Protein AF-A0A0A9WQ97-F1 (afdb_monomer_lite)

Sequence (108 aa):
MESGVAENAVSGHIQLLLPGVTPCYECVPPLIVATGLPEAKRDGVCAASLPTTMGIIAGLLAQNALKYLLQFGDVSEYVGYDAMRDHFPRLTLKPNPECTHAICRTRQ

Structure (mmCIF, N/CA/C/O back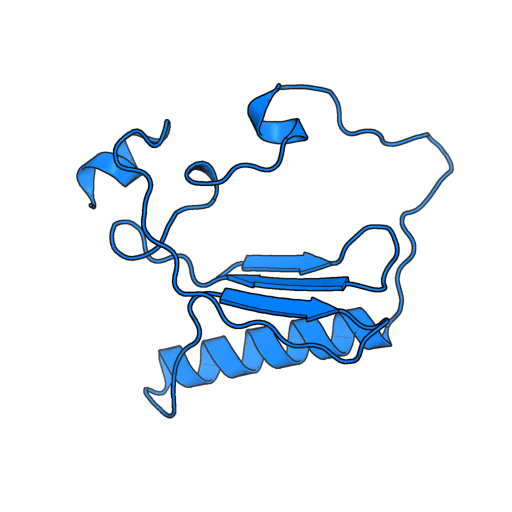bone):
data_AF-A0A0A9WQ97-F1
#
_entry.id   AF-A0A0A9WQ97-F1
#
loop_
_atom_site.group_PDB
_atom_site.id
_atom_site.type_symbol
_atom_site.label_atom_id
_atom_site.label_alt_id
_atom_site.label_comp_id
_atom_site.label_asym_id
_atom_site.label_entity_id
_atom_site.label_seq_id
_atom_site.pdbx_PDB_ins_code
_atom_site.Cartn_x
_atom_site.Cartn_y
_atom_site.Cartn_z
_atom_site.occupancy
_atom_site.B_iso_or_equiv
_atom_site.auth_seq_id
_atom_site.auth_comp_id
_atom_site.auth_asym_id
_atom_site.auth_atom_id
_atom_site.pdbx_PD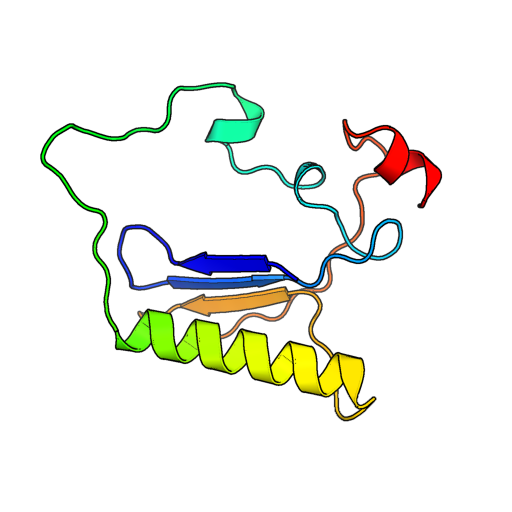B_model_num
ATOM 1 N N . MET A 1 1 ? -2.840 8.088 3.680 1.00 92.12 1 MET A N 1
ATOM 2 C CA . MET A 1 1 ? -2.473 6.978 2.775 1.00 92.12 1 MET A CA 1
ATOM 3 C C . MET A 1 1 ? -1.000 7.139 2.459 1.00 92.12 1 MET A C 1
ATOM 5 O O . MET A 1 1 ? -0.555 8.278 2.384 1.00 92.12 1 MET A O 1
ATOM 9 N N . GLU A 1 2 ? -0.262 6.045 2.367 1.00 94.75 2 GLU A N 1
ATOM 10 C CA . GLU A 1 2 ? 1.179 6.022 2.103 1.00 94.75 2 GLU A CA 1
ATOM 11 C C . GLU A 1 2 ? 1.454 5.130 0.885 1.00 94.75 2 GLU A C 1
ATOM 13 O O . GLU A 1 2 ? 0.598 4.328 0.493 1.00 94.75 2 GLU A O 1
ATOM 18 N N . SER A 1 3 ? 2.594 5.354 0.237 1.00 95.69 3 SER A N 1
ATOM 19 C CA . SER A 1 3 ? 3.060 4.560 -0.890 1.00 95.69 3 SER A CA 1
ATOM 20 C C . SER A 1 3 ? 4.577 4.462 -0.897 1.00 95.69 3 SER A C 1
ATOM 22 O O . SER A 1 3 ? 5.250 5.488 -0.767 1.00 95.69 3 SER A O 1
ATOM 24 N N . GLY A 1 4 ? 5.092 3.280 -1.222 1.00 94.00 4 GLY A N 1
ATOM 25 C CA . GLY A 1 4 ? 6.522 3.031 -1.351 1.00 94.00 4 GLY A CA 1
ATOM 26 C C . GLY A 1 4 ? 6.876 2.314 -2.648 1.00 94.00 4 GLY A C 1
ATOM 27 O O . GLY A 1 4 ? 6.102 1.505 -3.162 1.00 94.00 4 GLY A O 1
ATOM 28 N N . VAL A 1 5 ? 8.078 2.585 -3.155 1.00 94.88 5 VAL A N 1
ATOM 29 C CA . VAL A 1 5 ? 8.719 1.846 -4.252 1.00 94.88 5 VAL A CA 1
ATOM 30 C C . VAL A 1 5 ? 10.037 1.289 -3.723 1.00 94.88 5 VAL A C 1
ATOM 32 O O . VAL A 1 5 ? 10.770 1.992 -3.030 1.00 94.88 5 VAL A O 1
ATOM 35 N N . ALA A 1 6 ? 10.325 0.025 -4.020 1.00 91.25 6 ALA A N 1
ATOM 36 C CA . ALA A 1 6 ? 11.562 -0.616 -3.595 1.00 91.25 6 ALA A CA 1
ATOM 37 C C . ALA A 1 6 ? 12.782 -0.041 -4.327 1.00 91.25 6 ALA A C 1
ATOM 39 O O . ALA A 1 6 ? 12.691 0.386 -5.477 1.00 91.25 6 ALA A O 1
ATOM 40 N N . GLU A 1 7 ? 13.953 -0.118 -3.694 1.00 88.06 7 GLU A N 1
ATOM 41 C CA . GLU A 1 7 ? 15.209 0.414 -4.244 1.00 88.06 7 GLU A CA 1
ATOM 42 C C . GLU A 1 7 ? 15.650 -0.246 -5.559 1.00 88.06 7 GLU A C 1
ATOM 44 O O . GLU A 1 7 ? 16.458 0.313 -6.294 1.00 88.06 7 GLU A O 1
ATOM 49 N N . ASN A 1 8 ? 15.128 -1.436 -5.869 1.00 89.75 8 ASN A N 1
ATOM 50 C CA . ASN A 1 8 ? 15.369 -2.138 -7.130 1.00 89.75 8 ASN A CA 1
ATOM 51 C C . ASN A 1 8 ? 14.374 -1.754 -8.243 1.00 89.75 8 ASN A C 1
ATOM 53 O O . ASN A 1 8 ? 14.426 -2.337 -9.322 1.00 89.75 8 ASN A O 1
ATOM 57 N N . ALA A 1 9 ? 13.462 -0.813 -7.978 1.00 93.69 9 ALA A N 1
ATOM 58 C CA . ALA A 1 9 ? 12.435 -0.301 -8.883 1.00 93.69 9 ALA A CA 1
ATOM 59 C C . ALA A 1 9 ? 11.415 -1.312 -9.435 1.00 93.69 9 ALA A C 1
ATOM 61 O O . ALA A 1 9 ? 10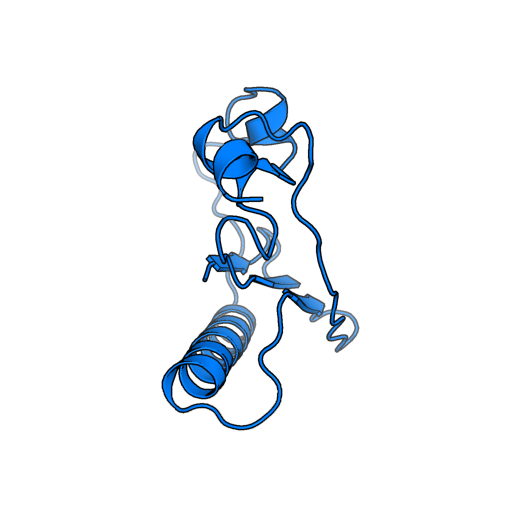.586 -0.922 -10.254 1.00 93.69 9 ALA A O 1
ATOM 62 N N . VAL A 1 10 ? 11.431 -2.581 -9.019 1.00 95.69 10 VAL A N 1
ATOM 63 C CA . VAL A 1 10 ? 10.550 -3.635 -9.575 1.00 95.69 10 VAL A CA 1
ATOM 64 C C . VAL A 1 10 ? 9.451 -4.078 -8.611 1.00 95.69 10 VAL A C 1
ATOM 66 O O . VAL A 1 10 ? 8.758 -5.060 -8.854 1.00 95.69 10 VAL A O 1
ATOM 69 N N . SER A 1 11 ? 9.267 -3.356 -7.508 1.00 96.31 11 SER A N 1
ATOM 70 C CA . SER A 1 11 ? 8.121 -3.559 -6.624 1.00 96.31 11 SER A CA 1
ATOM 71 C C . SER A 1 11 ? 7.715 -2.272 -5.920 1.00 96.31 11 SER A C 1
ATOM 73 O O . SER A 1 11 ? 8.504 -1.331 -5.800 1.00 96.31 11 SER A O 1
ATOM 75 N N . GLY A 1 12 ? 6.473 -2.225 -5.461 1.00 96.56 12 GLY A N 1
ATOM 76 C CA . GLY A 1 12 ? 5.947 -1.116 -4.678 1.00 96.56 12 GLY A CA 1
ATOM 77 C C . GLY A 1 12 ? 4.621 -1.468 -4.026 1.00 96.56 12 GLY A C 1
ATOM 78 O O . GLY A 1 12 ? 4.121 -2.582 -4.175 1.00 96.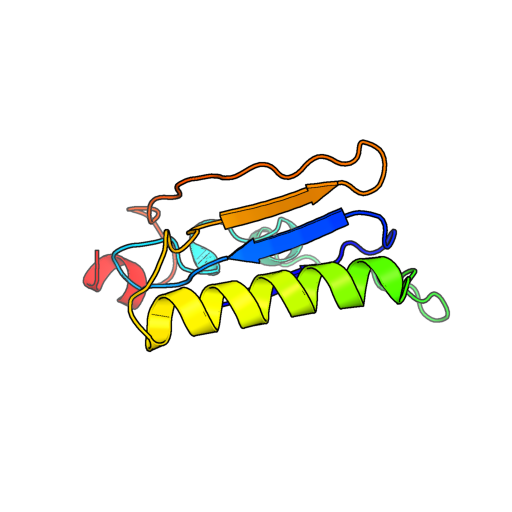56 12 GLY A O 1
ATOM 79 N N . HIS A 1 13 ? 4.053 -0.531 -3.283 1.00 97.44 13 HIS A N 1
ATOM 80 C CA . HIS A 1 13 ? 2.762 -0.721 -2.636 1.00 97.44 13 HIS A CA 1
ATOM 81 C C . HIS A 1 13 ? 2.080 0.610 -2.321 1.00 97.44 13 HIS A C 1
ATOM 83 O O . HIS A 1 13 ? 2.703 1.672 -2.357 1.00 97.44 13 HIS A O 1
ATOM 89 N N . ILE A 1 14 ? 0.796 0.522 -1.980 1.00 97.88 14 ILE A N 1
ATOM 90 C CA . ILE A 1 14 ? 0.040 1.582 -1.312 1.00 97.88 14 ILE A CA 1
ATOM 91 C C . ILE A 1 14 ? -0.621 1.023 -0.053 1.00 97.88 14 ILE A C 1
ATOM 93 O O . ILE A 1 14 ? -1.052 -0.135 -0.038 1.00 97.88 14 ILE A O 1
ATOM 97 N N . GLN A 1 15 ? -0.757 1.857 0.974 1.00 97.19 15 GLN A N 1
ATOM 98 C CA . GLN A 1 15 ? -1.415 1.494 2.225 1.00 97.19 15 GLN A CA 1
ATOM 99 C C . GLN A 1 15 ? -2.338 2.606 2.737 1.00 97.19 15 GLN A C 1
ATOM 101 O O . GLN A 1 15 ? -1.963 3.778 2.867 1.00 97.19 15 GLN A O 1
ATOM 106 N N . LEU A 1 16 ? -3.574 2.238 3.072 1.00 96.69 16 LEU A N 1
ATOM 107 C CA . LEU A 1 16 ? -4.522 3.102 3.762 1.00 96.69 16 LEU A CA 1
ATOM 108 C C . LEU A 1 16 ? -4.235 3.095 5.269 1.00 96.69 16 LEU A C 1
ATOM 110 O O . LEU A 1 16 ? -4.204 2.053 5.918 1.00 96.69 16 LEU A O 1
ATOM 114 N N . LEU A 1 17 ? -4.074 4.293 5.827 1.00 95.31 17 LEU A N 1
ATOM 115 C CA . LEU A 1 17 ? -3.748 4.534 7.231 1.00 95.31 17 LEU A CA 1
ATOM 116 C C . LEU A 1 17 ? -4.928 5.257 7.890 1.00 95.31 17 LEU A C 1
ATOM 118 O O . LEU A 1 17 ? -5.075 6.469 7.729 1.00 95.31 17 LEU A O 1
ATOM 122 N N . LEU A 1 18 ? -5.765 4.514 8.609 1.00 95.06 18 LEU A N 1
ATOM 123 C CA . LEU A 1 18 ? -6.878 5.007 9.413 1.00 95.06 18 LEU A CA 1
ATOM 124 C C . LEU A 1 18 ? -6.581 4.663 10.878 1.00 95.06 18 LEU A C 1
ATOM 126 O O . LEU A 1 18 ? -6.783 3.516 11.276 1.00 95.06 18 LEU A O 1
ATOM 130 N N . PRO A 1 19 ? -6.070 5.614 11.683 1.00 93.38 19 PRO A N 1
ATOM 131 C CA . PRO A 1 19 ? -5.654 5.341 13.055 1.00 93.38 19 PRO A CA 1
ATOM 132 C C . PRO A 1 19 ? -6.764 4.681 13.877 1.00 93.38 19 PRO A C 1
ATOM 134 O O . PRO A 1 19 ? -7.821 5.281 14.053 1.00 93.38 19 PRO A O 1
ATOM 137 N N . GLY A 1 20 ? -6.498 3.471 14.375 1.00 91.31 20 GLY A N 1
ATOM 138 C CA . GLY A 1 20 ? -7.455 2.669 15.143 1.00 91.31 20 GLY A CA 1
ATOM 139 C C . GLY A 1 20 ? -8.217 1.619 14.331 1.00 91.31 20 GLY A C 1
ATOM 140 O O . GLY A 1 20 ? -8.640 0.615 14.883 1.00 91.31 20 GLY A O 1
ATOM 141 N N . VAL A 1 21 ? -8.325 1.796 13.012 1.00 94.31 21 VAL A N 1
ATOM 142 C CA . VAL A 1 21 ? -9.042 0.871 12.115 1.00 94.31 21 VAL A CA 1
ATOM 143 C C . VAL A 1 21 ? -8.065 0.017 11.311 1.00 94.31 21 VAL A C 1
ATOM 145 O O . VAL A 1 21 ? -8.177 -1.204 11.301 1.00 94.31 21 VAL A O 1
ATOM 148 N N . THR A 1 22 ? -7.077 0.652 10.676 1.00 95.25 22 THR A N 1
ATOM 149 C CA . THR A 1 22 ? -5.977 -0.009 9.957 1.00 95.25 22 THR A CA 1
ATOM 150 C C . THR A 1 22 ? -4.651 0.288 10.671 1.00 95.25 22 THR A C 1
ATOM 152 O O . THR A 1 22 ? -4.569 1.253 11.446 1.00 95.25 22 THR A O 1
ATOM 155 N N . PRO A 1 23 ? -3.594 -0.528 10.490 1.00 95.06 23 PRO A N 1
ATOM 156 C CA . PRO A 1 23 ? -2.318 -0.284 11.154 1.00 95.06 23 PRO A CA 1
ATOM 157 C C . PRO A 1 23 ? -1.751 1.074 10.770 1.00 95.06 23 PRO A C 1
ATOM 159 O O . PRO A 1 23 ? -1.728 1.420 9.592 1.00 95.06 23 PRO A O 1
ATOM 162 N N . CYS A 1 24 ? -1.248 1.816 11.761 1.00 94.31 24 CYS A N 1
ATOM 163 C CA . CYS A 1 24 ? -0.389 2.965 11.502 1.00 94.31 24 CYS A CA 1
ATOM 164 C C . CYS A 1 24 ? 0.989 2.502 10.995 1.00 94.31 24 CYS A C 1
ATOM 166 O O . CYS A 1 24 ? 1.312 1.316 11.037 1.00 94.31 24 CYS A O 1
ATOM 168 N N . TYR A 1 25 ? 1.829 3.446 10.574 1.00 92.00 25 TYR A N 1
ATOM 169 C CA . TYR A 1 25 ? 3.176 3.137 10.085 1.00 92.00 25 TYR A CA 1
ATOM 170 C C . TYR A 1 25 ? 4.052 2.424 11.139 1.00 92.00 25 TYR A C 1
ATOM 172 O O . TYR A 1 25 ? 4.815 1.524 10.814 1.00 92.00 25 TYR A O 1
ATOM 180 N N . GLU A 1 26 ? 3.877 2.750 12.424 1.00 91.06 26 GLU A N 1
ATOM 181 C CA . GLU A 1 26 ? 4.589 2.101 13.538 1.00 91.06 26 GLU A CA 1
ATOM 182 C C . GLU A 1 26 ? 4.000 0.750 13.970 1.00 91.06 26 GLU A C 1
ATOM 184 O O . GLU A 1 26 ? 4.594 0.058 14.792 1.00 91.06 26 GLU A O 1
ATOM 189 N N . CYS A 1 27 ? 2.840 0.337 13.446 1.00 92.56 27 CYS A N 1
ATOM 190 C CA . CYS A 1 27 ? 2.317 -1.001 13.737 1.00 92.56 27 CYS A CA 1
ATOM 191 C C . CYS A 1 27 ? 3.141 -2.091 13.042 1.00 92.56 27 CYS A C 1
ATOM 193 O O . CYS A 1 27 ? 3.241 -3.196 13.571 1.00 92.56 27 CYS A O 1
ATOM 195 N N . VAL A 1 28 ? 3.699 -1.779 11.867 1.00 86.69 28 VAL A N 1
ATOM 196 C CA . VAL A 1 28 ? 4.520 -2.690 11.058 1.00 86.69 28 VAL A CA 1
ATOM 197 C C . VAL A 1 28 ? 5.730 -1.914 10.520 1.00 86.69 28 VAL A C 1
ATOM 199 O O . VAL A 1 28 ? 5.822 -1.661 9.317 1.00 86.69 28 VAL A O 1
ATOM 202 N N . PRO A 1 29 ? 6.640 -1.461 11.401 1.00 81.69 29 PRO A N 1
ATOM 203 C CA . PRO A 1 29 ? 7.761 -0.640 10.980 1.00 81.69 29 PRO A CA 1
ATOM 204 C C . PRO A 1 29 ? 8.722 -1.469 10.116 1.00 81.69 29 PRO A C 1
ATOM 206 O O . PRO A 1 29 ? 8.973 -2.641 10.422 1.00 81.69 29 PRO A O 1
ATOM 209 N N . PRO A 1 30 ? 9.312 -0.886 9.057 1.00 76.75 30 PRO A N 1
ATOM 210 C CA . PRO A 1 30 ? 10.383 -1.554 8.331 1.00 76.75 30 PRO A CA 1
ATOM 211 C C . PRO A 1 30 ? 11.575 -1.799 9.266 1.00 76.75 30 PRO A C 1
ATOM 213 O O . PRO A 1 30 ? 11.802 -1.038 10.209 1.00 76.75 30 PRO A O 1
ATOM 216 N N . LEU A 1 31 ? 12.364 -2.842 8.985 1.00 74.06 31 LEU A N 1
ATOM 217 C CA . LEU A 1 31 ? 13.441 -3.308 9.871 1.00 74.06 31 LEU A CA 1
ATOM 218 C C . LEU A 1 31 ? 14.382 -2.179 10.316 1.00 74.06 31 LEU A C 1
ATOM 220 O O . LEU A 1 31 ? 14.676 -2.080 11.497 1.00 74.06 31 LEU A O 1
ATOM 224 N N . ILE A 1 32 ? 14.782 -1.297 9.395 1.00 74.00 32 ILE A N 1
ATOM 225 C CA . ILE A 1 32 ? 15.676 -0.157 9.669 1.00 74.00 32 ILE A CA 1
ATOM 226 C C . ILE A 1 32 ? 15.102 0.756 10.764 1.00 74.00 32 ILE A C 1
ATOM 228 O O . ILE A 1 32 ? 15.822 1.142 11.684 1.00 74.00 32 ILE A O 1
ATOM 232 N N . VAL A 1 33 ? 13.797 1.047 10.698 1.00 74.94 33 VAL A N 1
ATOM 233 C CA . VAL A 1 33 ? 13.087 1.863 11.695 1.00 74.94 33 VAL A CA 1
ATOM 234 C C . VAL A 1 33 ? 12.968 1.109 13.018 1.00 74.94 33 VAL A C 1
ATOM 236 O O . VAL A 1 33 ? 13.190 1.695 14.073 1.00 74.94 33 VAL A O 1
ATOM 239 N N . ALA A 1 34 ? 12.680 -0.195 12.975 1.00 75.62 34 ALA A N 1
ATOM 240 C CA . ALA A 1 34 ? 12.552 -1.025 14.172 1.00 75.62 34 ALA A CA 1
ATOM 241 C C . ALA A 1 34 ? 13.878 -1.194 14.937 1.00 75.62 34 ALA A C 1
ATOM 243 O O . ALA A 1 34 ? 13.882 -1.236 16.165 1.00 75.62 34 ALA A O 1
ATOM 244 N N . THR A 1 35 ? 15.006 -1.295 14.228 1.00 77.62 35 THR A N 1
ATOM 245 C CA . THR A 1 35 ? 16.328 -1.539 14.827 1.00 77.62 35 THR A CA 1
ATOM 246 C C . THR A 1 35 ? 17.120 -0.263 15.113 1.00 77.62 35 THR A C 1
ATOM 248 O O . THR A 1 35 ? 18.192 -0.349 15.706 1.00 77.62 35 THR A O 1
ATOM 251 N N . GLY A 1 36 ? 16.650 0.907 14.660 1.00 74.81 36 GLY A N 1
ATOM 252 C CA . GLY A 1 36 ? 17.388 2.173 14.769 1.00 74.81 36 GLY A CA 1
ATOM 253 C C . GLY A 1 36 ? 18.731 2.161 14.028 1.00 74.81 36 GLY A C 1
ATOM 254 O O . GLY A 1 36 ? 19.642 2.911 14.377 1.00 74.81 36 GLY A O 1
ATOM 255 N N . LEU A 1 37 ? 18.874 1.275 13.036 1.00 75.00 37 LEU A N 1
ATOM 256 C CA . LEU A 1 37 ? 20.091 1.190 12.235 1.00 75.00 37 LEU A CA 1
ATOM 257 C C . LEU A 1 37 ? 20.122 2.379 11.266 1.00 75.00 37 LEU A C 1
ATOM 259 O O . LEU A 1 37 ? 19.065 2.791 10.784 1.00 75.00 37 LEU A O 1
ATOM 263 N N . PRO A 1 38 ? 21.304 2.937 10.957 1.00 69.44 38 PRO A N 1
ATOM 264 C CA . PRO A 1 38 ? 21.404 3.970 9.935 1.00 69.44 38 PRO A CA 1
ATOM 265 C C . PRO A 1 38 ? 20.895 3.426 8.592 1.00 69.44 38 PRO A C 1
ATOM 267 O O . PRO A 1 38 ? 21.131 2.259 8.265 1.00 69.44 38 PRO A O 1
ATOM 270 N N . GLU A 1 39 ? 20.201 4.267 7.813 1.00 66.88 39 GLU A N 1
ATOM 271 C CA . GLU A 1 39 ? 19.835 3.927 6.434 1.00 66.88 39 GLU A CA 1
ATOM 272 C C . GLU A 1 39 ? 21.092 3.464 5.690 1.00 66.88 39 GLU A C 1
ATOM 274 O O . GLU A 1 39 ? 22.129 4.129 5.741 1.00 66.88 39 GLU A O 1
ATOM 279 N N . ALA A 1 40 ? 21.007 2.332 4.986 1.00 63.66 40 ALA A N 1
ATOM 280 C CA . ALA A 1 40 ? 22.113 1.771 4.214 1.00 63.66 40 ALA A CA 1
ATOM 281 C C . ALA A 1 40 ? 22.359 2.566 2.915 1.00 63.66 40 ALA A C 1
ATOM 283 O O . ALA A 1 40 ? 22.441 2.003 1.826 1.00 63.66 40 ALA A O 1
ATOM 284 N N . LYS A 1 41 ? 22.482 3.892 3.015 1.00 65.38 41 LYS A N 1
ATOM 285 C CA . LYS A 1 41 ? 22.917 4.749 1.917 1.00 65.38 41 LYS A CA 1
ATOM 286 C C . LYS A 1 41 ? 24.431 4.675 1.805 1.00 65.38 41 LYS A C 1
ATOM 288 O O . LYS A 1 41 ? 25.159 5.034 2.726 1.00 65.38 41 LYS A O 1
ATOM 293 N N . ARG A 1 42 ? 24.905 4.211 0.652 1.00 65.25 42 ARG A N 1
ATOM 294 C CA . ARG A 1 42 ? 26.298 4.388 0.241 1.00 65.25 42 ARG A CA 1
ATOM 295 C C . ARG A 1 42 ? 26.398 5.680 -0.554 1.00 65.25 42 ARG A C 1
ATOM 297 O O . ARG A 1 42 ? 25.683 5.842 -1.542 1.00 65.25 42 ARG A O 1
ATOM 304 N N . ASP A 1 43 ? 27.292 6.570 -0.139 1.00 67.00 43 ASP A N 1
ATOM 305 C CA . ASP A 1 43 ? 27.564 7.802 -0.875 1.00 67.00 43 ASP A CA 1
ATOM 306 C C . ASP A 1 43 ? 27.957 7.486 -2.325 1.00 67.00 43 ASP A C 1
ATOM 308 O O . ASP A 1 43 ? 28.807 6.635 -2.590 1.00 67.00 43 ASP A O 1
ATOM 312 N N . GLY A 1 44 ? 27.297 8.155 -3.274 1.00 70.56 44 GLY A N 1
ATOM 313 C CA . GLY A 1 44 ? 27.516 7.968 -4.711 1.00 70.56 44 GLY A CA 1
ATOM 314 C C . GLY A 1 44 ? 26.686 6.865 -5.381 1.00 70.56 44 GLY A C 1
ATOM 315 O O . GLY A 1 44 ? 26.827 6.679 -6.588 1.00 70.56 44 GLY A O 1
ATOM 316 N N . VAL A 1 45 ? 25.807 6.160 -4.656 1.00 76.31 45 VAL A N 1
ATOM 317 C CA . VAL A 1 45 ? 24.884 5.166 -5.235 1.00 76.31 45 VAL A CA 1
ATOM 318 C C . VAL A 1 45 ? 23.442 5.642 -5.070 1.00 76.31 45 VAL A C 1
ATOM 320 O O . VAL A 1 45 ? 23.001 5.945 -3.964 1.00 76.31 45 VAL A O 1
ATOM 323 N N . CYS A 1 46 ? 22.693 5.710 -6.172 1.00 76.94 46 CYS A N 1
ATOM 324 C CA . CYS A 1 46 ? 21.255 5.953 -6.138 1.00 76.94 46 CYS A CA 1
ATOM 325 C C . CYS A 1 46 ? 20.479 4.630 -6.138 1.00 76.94 46 CYS A C 1
ATOM 327 O O . CYS A 1 46 ? 20.903 3.644 -6.743 1.00 76.94 46 CYS A O 1
ATOM 329 N N . ALA A 1 47 ? 19.320 4.627 -5.479 1.00 78.62 47 ALA A N 1
ATOM 330 C CA . ALA A 1 47 ? 18.322 3.590 -5.696 1.00 78.62 47 ALA A CA 1
ATOM 331 C C . ALA A 1 47 ? 17.892 3.605 -7.170 1.00 78.62 47 ALA A C 1
ATOM 333 O O . ALA A 1 47 ? 17.761 4.676 -7.776 1.00 78.62 47 ALA A O 1
ATOM 334 N N . ALA A 1 48 ? 17.661 2.427 -7.746 1.00 80.44 48 ALA A N 1
ATOM 335 C CA . ALA A 1 48 ? 17.079 2.346 -9.070 1.00 80.44 48 ALA A CA 1
ATOM 336 C C . ALA A 1 48 ? 15.675 2.960 -9.028 1.00 80.44 48 ALA A C 1
ATOM 338 O O . ALA A 1 48 ? 14.913 2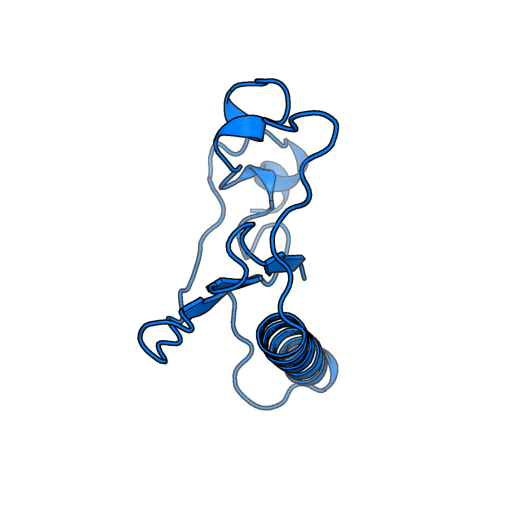.775 -8.078 1.00 80.44 48 ALA A O 1
ATOM 339 N N . SER A 1 49 ? 15.324 3.688 -10.082 1.00 81.25 49 SER A N 1
ATOM 340 C CA . SER A 1 49 ? 13.989 4.237 -10.262 1.00 81.25 49 SER A CA 1
ATOM 341 C C . SER A 1 49 ? 13.559 4.027 -11.704 1.00 81.25 49 SER A C 1
ATOM 343 O O . SER A 1 49 ? 14.253 4.435 -12.635 1.00 81.25 49 SER A O 1
ATOM 345 N N . LEU A 1 50 ? 12.415 3.371 -11.883 1.00 91.75 50 LEU A N 1
ATOM 346 C CA . LEU A 1 50 ? 11.788 3.163 -13.179 1.00 91.75 50 LEU A CA 1
ATOM 347 C C . LEU A 1 50 ? 10.491 3.980 -13.224 1.00 91.75 50 LEU A C 1
ATOM 349 O O . LEU A 1 50 ? 9.612 3.764 -12.381 1.00 91.75 50 LEU A O 1
ATOM 353 N N . PRO A 1 51 ? 10.326 4.883 -14.213 1.00 95.44 51 PRO A N 1
ATOM 354 C CA . PRO A 1 51 ? 9.112 5.686 -14.356 1.00 95.44 51 PRO A CA 1
ATOM 355 C C . PRO A 1 51 ? 7.834 4.846 -14.456 1.00 95.44 51 PRO A C 1
ATOM 357 O O . PRO A 1 51 ? 6.770 5.290 -14.037 1.00 95.44 51 PRO A O 1
ATOM 360 N N . THR A 1 52 ? 7.939 3.619 -14.972 1.00 97.19 52 THR A N 1
ATOM 361 C CA . THR A 1 52 ? 6.829 2.664 -15.070 1.00 97.19 52 THR A CA 1
ATOM 362 C C . THR A 1 52 ? 6.288 2.281 -13.694 1.00 97.19 52 THR A C 1
ATOM 364 O O . THR A 1 52 ? 5.095 2.435 -13.443 1.00 97.19 52 THR A O 1
ATOM 367 N N . THR A 1 53 ? 7.153 1.854 -12.773 1.00 96.31 53 THR A N 1
ATOM 368 C CA . THR A 1 53 ? 6.756 1.474 -11.410 1.00 96.31 53 THR A CA 1
ATOM 369 C C . THR A 1 53 ? 6.231 2.672 -10.632 1.00 96.31 53 THR A C 1
ATOM 371 O O . THR A 1 53 ? 5.191 2.571 -9.985 1.00 96.31 53 THR A O 1
ATOM 374 N N . MET A 1 54 ? 6.886 3.832 -10.748 1.00 95.94 54 MET A N 1
ATOM 375 C CA . MET A 1 54 ? 6.398 5.067 -10.124 1.00 95.94 54 MET A CA 1
ATOM 376 C C . MET A 1 54 ? 5.012 5.462 -10.644 1.00 95.94 54 MET A C 1
ATOM 378 O O . MET A 1 54 ? 4.136 5.793 -9.848 1.00 95.94 54 MET A O 1
ATOM 382 N N . GLY A 1 55 ? 4.786 5.377 -11.958 1.00 98.00 55 GLY A N 1
ATOM 383 C CA . GLY A 1 55 ? 3.495 5.674 -12.575 1.00 98.00 55 GLY A CA 1
ATOM 384 C C . GLY A 1 55 ? 2.383 4.727 -12.120 1.00 98.00 55 GLY A C 1
ATOM 385 O O . GLY A 1 55 ? 1.292 5.186 -11.787 1.00 98.00 55 GLY A O 1
ATOM 386 N N . ILE A 1 56 ? 2.665 3.422 -12.037 1.00 98.06 56 ILE A N 1
ATOM 387 C CA . ILE A 1 56 ? 1.702 2.419 -11.554 1.00 98.06 56 ILE A CA 1
ATOM 388 C C . ILE A 1 56 ? 1.334 2.684 -10.091 1.00 98.06 56 ILE A C 1
ATOM 390 O O . ILE A 1 56 ? 0.149 2.766 -9.768 1.00 98.06 56 ILE A O 1
ATOM 394 N N . ILE A 1 57 ? 2.323 2.871 -9.211 1.00 98.25 57 ILE A N 1
ATOM 395 C CA . ILE A 1 57 ? 2.069 3.130 -7.787 1.00 98.25 57 ILE A CA 1
ATOM 396 C C . ILE A 1 57 ? 1.321 4.452 -7.584 1.00 98.25 57 ILE A C 1
ATOM 398 O O . ILE A 1 57 ? 0.346 4.484 -6.833 1.00 98.25 57 ILE A O 1
ATOM 402 N N . ALA A 1 58 ? 1.697 5.517 -8.298 1.00 98.44 58 ALA A N 1
ATOM 403 C CA . ALA A 1 58 ? 0.987 6.795 -8.245 1.00 98.44 58 ALA A CA 1
ATOM 404 C C . ALA A 1 58 ? -0.467 6.668 -8.732 1.00 98.44 58 ALA A C 1
ATOM 406 O O . ALA A 1 58 ? -1.379 7.206 -8.100 1.00 98.44 58 ALA A O 1
ATOM 407 N N . GLY A 1 59 ? -0.699 5.920 -9.815 1.00 98.50 59 GLY A N 1
ATOM 408 C CA . GLY A 1 59 ? -2.036 5.640 -10.334 1.00 98.50 59 GLY A CA 1
ATOM 409 C C . GLY A 1 59 ? -2.897 4.872 -9.331 1.00 98.50 59 GLY A C 1
ATOM 410 O O . GLY A 1 59 ? -4.026 5.276 -9.056 1.00 98.50 59 GLY A O 1
ATOM 411 N N . LEU A 1 60 ? -2.353 3.813 -8.724 1.00 98.25 60 LEU A N 1
ATOM 412 C CA . LEU A 1 60 ? -3.037 3.054 -7.674 1.00 98.25 60 LEU A CA 1
ATOM 413 C C . LEU A 1 60 ? -3.358 3.934 -6.460 1.00 98.25 60 LEU A C 1
ATOM 415 O O . LEU A 1 60 ? -4.478 3.878 -5.948 1.00 98.25 60 LEU A O 1
ATOM 419 N N . LEU A 1 61 ? -2.407 4.763 -6.021 1.00 98.56 61 LEU A N 1
ATOM 420 C CA . LEU A 1 61 ? -2.569 5.662 -4.879 1.00 98.56 61 LEU A CA 1
ATOM 421 C C . LEU A 1 61 ? -3.696 6.670 -5.125 1.00 98.56 61 LEU A C 1
ATOM 423 O O . LEU A 1 61 ? -4.623 6.771 -4.318 1.00 98.56 61 LEU A O 1
ATOM 427 N N . ALA A 1 62 ? -3.645 7.376 -6.257 1.00 98.56 62 ALA A N 1
ATOM 428 C CA . ALA A 1 62 ? -4.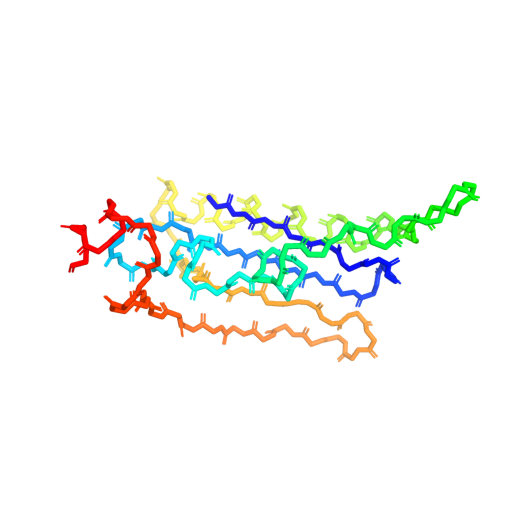663 8.348 -6.639 1.00 98.56 62 ALA A CA 1
ATOM 429 C C . ALA A 1 62 ? -6.036 7.682 -6.794 1.00 98.56 62 ALA A C 1
ATOM 431 O O . ALA A 1 62 ? -7.025 8.174 -6.252 1.00 98.56 62 ALA A O 1
ATOM 432 N N . GLN A 1 63 ? -6.098 6.519 -7.448 1.00 98.50 63 GLN A N 1
ATOM 433 C CA . GLN A 1 63 ? -7.344 5.776 -7.614 1.00 98.50 63 GLN A CA 1
ATOM 434 C C . GLN A 1 63 ? -7.938 5.356 -6.266 1.00 98.50 63 GLN A C 1
ATOM 436 O O . GLN A 1 63 ? -9.147 5.446 -6.065 1.00 98.50 63 GLN A O 1
ATOM 441 N N . ASN A 1 64 ? -7.111 4.913 -5.316 1.00 98.31 64 ASN A N 1
ATOM 442 C CA . ASN A 1 64 ? -7.584 4.519 -3.994 1.00 98.31 64 ASN A CA 1
ATOM 443 C C . ASN A 1 64 ? -8.032 5.723 -3.154 1.00 98.31 64 ASN A C 1
ATOM 445 O O . ASN A 1 64 ? -9.025 5.623 -2.433 1.00 98.31 64 ASN A O 1
ATOM 449 N N . ALA A 1 65 ? -7.361 6.869 -3.295 1.00 98.38 65 ALA A N 1
ATOM 450 C CA . ALA A 1 65 ? -7.800 8.127 -2.700 1.00 98.38 65 ALA A CA 1
ATOM 451 C C . ALA A 1 65 ? -9.158 8.577 -3.262 1.00 98.38 65 ALA A C 1
ATOM 453 O O . ALA A 1 65 ? -10.033 8.955 -2.488 1.00 98.38 65 ALA A O 1
ATOM 454 N N . LEU A 1 66 ? -9.375 8.474 -4.579 1.00 98.69 66 LEU A N 1
ATOM 455 C CA . LEU A 1 66 ? -10.663 8.791 -5.205 1.00 98.69 66 LEU A CA 1
ATOM 456 C C . LEU A 1 66 ? -11.773 7.856 -4.725 1.00 98.69 66 LEU A C 1
ATOM 458 O O . LEU A 1 66 ? -12.815 8.351 -4.300 1.00 98.69 66 LEU A O 1
ATOM 462 N N . LYS A 1 67 ? -11.542 6.534 -4.723 1.00 98.62 67 LYS A N 1
ATOM 463 C CA . LYS A 1 67 ? -12.499 5.554 -4.176 1.00 98.62 67 LYS A CA 1
ATOM 464 C C . LYS A 1 67 ? -12.910 5.912 -2.746 1.00 98.62 67 LYS A C 1
ATOM 466 O O . LYS A 1 67 ? -14.093 5.891 -2.421 1.00 98.62 67 LYS A O 1
ATOM 471 N N . TYR A 1 68 ? -11.937 6.295 -1.913 1.00 98.12 68 TYR A N 1
ATOM 472 C CA . TYR A 1 68 ? -12.179 6.687 -0.525 1.00 98.12 68 TYR A CA 1
ATOM 473 C C . TYR A 1 68 ? -12.941 8.013 -0.402 1.00 98.12 68 TYR A C 1
ATOM 475 O O . TYR A 1 68 ? -13.917 8.094 0.332 1.00 98.12 68 TYR A O 1
ATOM 483 N N . LEU A 1 69 ? -12.532 9.064 -1.111 1.00 98.38 69 LEU A N 1
ATOM 484 C CA . LEU A 1 69 ? -13.143 10.392 -0.975 1.00 98.38 69 LEU A CA 1
ATOM 485 C C . LEU A 1 69 ? -14.540 10.468 -1.598 1.00 98.38 69 LEU A C 1
ATOM 487 O O . LEU A 1 69 ? -15.421 11.123 -1.050 1.00 98.38 69 LEU A O 1
ATOM 491 N N . LEU A 1 70 ? -14.737 9.799 -2.733 1.00 98.62 70 LEU A N 1
ATOM 492 C CA . LEU A 1 70 ? -15.977 9.841 -3.508 1.00 98.62 70 LEU A CA 1
ATOM 493 C C . LEU A 1 70 ? -16.901 8.647 -3.223 1.00 98.62 70 LEU A C 1
ATOM 495 O O . LEU A 1 70 ? -17.956 8.548 -3.841 1.00 98.62 70 LEU A O 1
ATOM 499 N N . GLN A 1 71 ? -16.519 7.765 -2.292 1.00 98.06 71 GLN A N 1
ATOM 500 C CA . GLN A 1 71 ? -17.344 6.661 -1.789 1.00 98.06 71 GLN A CA 1
ATOM 501 C C . GLN A 1 71 ? -17.842 5.720 -2.903 1.00 98.06 71 GLN A C 1
ATOM 503 O O . GLN A 1 71 ? -19.029 5.407 -2.990 1.00 98.06 71 GLN A O 1
ATOM 508 N N . PHE A 1 72 ? -16.929 5.263 -3.768 1.00 98.50 72 PHE A N 1
ATOM 509 C CA . PHE A 1 72 ? -17.241 4.307 -4.837 1.00 98.50 72 PHE A CA 1
ATOM 510 C C . PHE A 1 72 ? -16.225 3.166 -4.915 1.00 98.50 72 PHE A C 1
ATOM 512 O O . PHE A 1 72 ? -15.045 3.334 -4.601 1.00 98.50 72 PHE A O 1
ATOM 519 N N . GLY A 1 73 ? -16.683 2.016 -5.417 1.00 97.44 73 GLY A N 1
ATOM 520 C CA . GLY A 1 73 ? -15.873 0.802 -5.516 1.00 97.44 73 GLY A CA 1
ATOM 521 C C . GLY A 1 73 ? -15.339 0.325 -4.161 1.00 97.44 73 GLY A C 1
ATOM 522 O O . GLY A 1 73 ? -15.752 0.800 -3.106 1.00 97.44 73 GLY A O 1
ATOM 523 N N . ASP A 1 74 ? -14.383 -0.604 -4.198 1.00 97.25 74 ASP A N 1
ATOM 524 C CA . ASP A 1 74 ? -13.782 -1.152 -2.979 1.00 97.25 74 ASP A CA 1
ATOM 525 C C . ASP A 1 74 ? -12.469 -0.444 -2.660 1.00 97.25 74 ASP A C 1
ATOM 527 O O . ASP A 1 74 ? -11.479 -0.604 -3.384 1.00 97.25 74 ASP A O 1
ATOM 531 N N . VAL A 1 75 ? -12.424 0.323 -1.571 1.00 97.62 75 VAL A N 1
ATOM 532 C CA . VAL A 1 75 ? -11.174 0.903 -1.063 1.00 97.62 75 VAL A CA 1
ATOM 533 C C . VAL A 1 75 ? -10.254 -0.225 -0.594 1.00 97.62 75 VAL A C 1
ATOM 535 O O . VAL A 1 75 ? -10.659 -1.115 0.146 1.00 97.62 75 VAL A O 1
ATOM 538 N N . SER A 1 76 ? -9.001 -0.201 -1.036 1.00 97.19 76 SER A N 1
ATOM 539 C CA . SER A 1 76 ? -8.005 -1.184 -0.620 1.00 97.19 76 SER A CA 1
ATOM 540 C C . SER A 1 76 ? -7.257 -0.696 0.615 1.00 97.19 76 SER A C 1
ATOM 542 O O . SER A 1 76 ? -6.735 0.420 0.613 1.00 97.19 76 SER A O 1
ATOM 544 N N . GLU A 1 77 ? -7.151 -1.545 1.637 1.00 96.25 77 GLU A N 1
ATOM 545 C CA . GLU A 1 77 ? -6.302 -1.273 2.803 1.00 96.25 77 GLU A CA 1
ATOM 546 C C . GLU A 1 77 ? -4.820 -1.384 2.458 1.00 96.25 77 GLU A C 1
ATOM 548 O O . GLU A 1 77 ? -4.029 -0.527 2.841 1.00 96.25 77 GLU A O 1
ATOM 553 N N . TYR A 1 78 ? -4.464 -2.403 1.680 1.00 97.19 78 TYR A N 1
ATOM 554 C CA . TYR A 1 78 ? -3.131 -2.599 1.135 1.00 97.19 78 TYR A CA 1
ATOM 555 C C . TYR A 1 78 ? -3.225 -3.178 -0.277 1.00 97.19 78 TYR A C 1
ATOM 557 O O . TYR A 1 78 ? -4.012 -4.096 -0.535 1.00 97.19 78 TYR A O 1
ATOM 565 N N . VAL A 1 79 ? -2.406 -2.656 -1.188 1.00 97.94 79 VAL A N 1
ATOM 566 C CA . VAL A 1 79 ? -2.150 -3.261 -2.502 1.00 97.94 79 VAL A CA 1
ATOM 567 C C . VAL A 1 79 ? -0.653 -3.239 -2.749 1.00 97.94 79 VAL A C 1
ATOM 569 O O . VAL A 1 79 ? -0.053 -2.166 -2.746 1.00 97.94 79 VAL A O 1
ATOM 572 N N . GLY A 1 80 ? -0.069 -4.410 -2.978 1.00 97.56 80 GLY A N 1
ATOM 573 C CA . GLY A 1 80 ? 1.296 -4.544 -3.472 1.00 97.56 80 GLY A CA 1
ATOM 574 C C . GLY A 1 80 ? 1.341 -4.599 -4.997 1.00 97.56 80 GLY A C 1
ATOM 575 O O . GLY A 1 80 ? 0.338 -4.866 -5.657 1.00 97.56 80 GLY A O 1
ATOM 576 N N . TYR A 1 81 ? 2.526 -4.383 -5.545 1.00 98.06 81 TYR A N 1
ATOM 577 C CA . TYR A 1 81 ? 2.855 -4.560 -6.950 1.00 98.06 81 TYR A CA 1
ATOM 578 C C . TYR A 1 81 ? 4.223 -5.237 -7.055 1.00 98.06 81 TYR A C 1
ATOM 580 O O . TYR A 1 81 ? 5.212 -4.717 -6.535 1.00 98.06 81 TYR A O 1
ATOM 588 N N . ASP A 1 82 ? 4.269 -6.389 -7.719 1.00 97.56 82 ASP A N 1
ATOM 589 C CA . ASP A 1 82 ? 5.484 -7.106 -8.108 1.00 97.56 82 ASP A CA 1
ATOM 590 C C . ASP A 1 82 ? 5.587 -7.097 -9.636 1.00 97.56 82 ASP A C 1
ATOM 592 O O . ASP A 1 82 ? 4.889 -7.848 -10.322 1.00 97.56 82 ASP A O 1
ATOM 596 N N . ALA A 1 83 ? 6.463 -6.237 -10.158 1.00 97.12 83 ALA A N 1
ATOM 597 C CA . ALA A 1 83 ? 6.663 -6.043 -11.592 1.00 97.12 83 ALA A CA 1
ATOM 598 C C . ALA A 1 83 ? 7.348 -7.237 -12.269 1.00 97.12 83 ALA A C 1
ATOM 600 O O . ALA A 1 83 ? 7.296 -7.362 -13.485 1.00 97.12 83 ALA A O 1
ATOM 601 N N . MET A 1 84 ? 8.013 -8.114 -11.509 1.00 96.75 84 MET A N 1
ATOM 602 C CA . MET A 1 84 ? 8.696 -9.280 -12.079 1.00 96.75 84 MET A CA 1
ATOM 603 C C . MET A 1 84 ? 7.729 -10.426 -12.377 1.00 96.75 84 MET A C 1
ATOM 605 O O . MET A 1 84 ? 8.067 -11.331 -13.138 1.00 96.75 84 MET A O 1
ATOM 609 N N . ARG A 1 85 ? 6.558 -10.424 -11.730 1.00 97.62 85 ARG A N 1
ATOM 610 C CA . ARG A 1 85 ? 5.549 -11.492 -11.817 1.00 97.62 85 ARG A CA 1
ATOM 611 C C . ARG A 1 85 ? 4.170 -10.985 -12.230 1.00 97.62 85 ARG A C 1
ATOM 613 O O . ARG A 1 85 ? 3.219 -11.759 -12.178 1.00 97.62 85 ARG A O 1
ATOM 620 N N . ASP A 1 86 ? 4.059 -9.700 -12.561 1.00 97.00 86 ASP A N 1
ATOM 621 C CA . ASP A 1 86 ? 2.798 -9.007 -12.838 1.00 97.00 86 ASP A CA 1
ATOM 622 C C . ASP A 1 86 ? 1.724 -9.283 -11.769 1.00 97.00 86 ASP A C 1
ATOM 624 O O . ASP A 1 86 ? 0.552 -9.532 -12.060 1.00 97.00 86 ASP A O 1
ATOM 628 N N . HIS A 1 87 ? 2.141 -9.280 -10.500 1.00 97.81 87 HIS A N 1
ATOM 629 C CA . HIS A 1 87 ? 1.303 -9.701 -9.382 1.00 97.81 87 HIS A CA 1
ATOM 630 C C . HIS A 1 87 ? 0.904 -8.521 -8.489 1.00 97.81 87 HIS A C 1
ATOM 632 O O . HIS A 1 87 ? 1.733 -7.687 -8.125 1.00 97.81 87 HIS A O 1
ATOM 638 N N . PHE A 1 88 ? -0.374 -8.483 -8.101 1.00 97.69 88 PHE A N 1
ATOM 639 C CA . PHE A 1 88 ? -0.972 -7.398 -7.318 1.00 97.69 88 PHE A CA 1
ATOM 640 C C . PHE A 1 88 ? -1.675 -7.940 -6.062 1.00 97.69 88 PHE A C 1
ATOM 642 O O . PHE A 1 88 ? -2.904 -8.076 -6.050 1.00 97.69 88 PHE A O 1
ATOM 649 N N . PRO A 1 89 ? -0.932 -8.303 -5.002 1.00 97.25 89 PRO A N 1
ATOM 650 C CA . PRO A 1 89 ? -1.538 -8.838 -3.792 1.00 97.25 89 PRO A CA 1
ATOM 651 C C . PRO A 1 89 ? -2.350 -7.758 -3.071 1.00 97.25 89 PRO A C 1
ATOM 653 O O . PRO A 1 89 ? -1.883 -6.636 -2.864 1.00 97.25 89 PRO A O 1
ATOM 656 N N . ARG A 1 90 ? -3.564 -8.112 -2.644 1.00 97.06 90 ARG A N 1
ATOM 657 C CA . ARG A 1 90 ? -4.401 -7.287 -1.765 1.00 97.06 90 ARG A CA 1
ATOM 658 C C . ARG A 1 90 ? -4.424 -7.914 -0.385 1.00 97.06 90 ARG A C 1
ATOM 660 O O . ARG A 1 90 ? -4.671 -9.112 -0.269 1.00 97.06 90 ARG A O 1
ATOM 667 N N . LEU A 1 91 ? -4.188 -7.105 0.638 1.00 94.62 91 LEU A N 1
ATOM 668 C CA . LEU A 1 91 ? -4.200 -7.552 2.026 1.00 94.62 91 LEU A CA 1
ATOM 669 C C . LEU A 1 91 ? -5.120 -6.654 2.849 1.00 94.62 91 LEU A C 1
ATOM 671 O O . LEU A 1 91 ? -5.256 -5.460 2.576 1.00 94.62 91 LEU A O 1
ATOM 675 N N . THR A 1 92 ? -5.724 -7.255 3.865 1.00 93.50 92 THR A N 1
ATOM 676 C CA . THR A 1 92 ? -6.423 -6.564 4.948 1.00 93.50 92 THR A CA 1
ATOM 677 C C . THR A 1 92 ? -5.505 -6.615 6.154 1.00 93.50 92 THR A C 1
ATOM 679 O O . THR A 1 92 ? -5.033 -7.694 6.525 1.00 93.50 92 THR A O 1
ATOM 682 N N . LEU A 1 93 ? -5.214 -5.463 6.743 1.00 89.69 93 LEU A N 1
ATOM 683 C CA . LEU A 1 93 ? -4.248 -5.355 7.826 1.00 89.69 93 LEU A CA 1
ATOM 684 C C . LEU A 1 93 ? -4.933 -4.800 9.070 1.00 89.69 93 LEU A C 1
ATOM 686 O O . LEU A 1 93 ? -5.728 -3.867 8.993 1.00 89.69 93 LEU A O 1
ATOM 690 N N . LYS A 1 94 ? -4.580 -5.338 10.240 1.00 93.44 94 LYS A N 1
ATOM 691 C CA . LYS A 1 94 ? -5.105 -4.866 11.526 1.00 93.44 94 LYS A CA 1
ATOM 692 C C . LYS A 1 94 ? -4.056 -4.079 12.313 1.00 93.44 94 LYS A C 1
ATOM 694 O O . LYS A 1 94 ? -2.867 -4.383 12.194 1.00 93.44 94 LYS A O 1
ATOM 699 N N . PRO A 1 95 ? -4.473 -3.080 13.112 1.00 95.38 95 PRO A N 1
ATOM 700 C CA . PRO A 1 95 ? -3.587 -2.404 14.048 1.00 95.38 95 PRO A CA 1
ATOM 701 C C . PRO A 1 95 ? -2.919 -3.388 15.006 1.00 95.38 95 PRO A C 1
ATOM 703 O O . PRO A 1 95 ? -3.525 -4.377 15.413 1.00 95.38 95 PRO A O 1
ATOM 706 N N . ASN A 1 96 ? -1.677 -3.092 15.381 1.00 95.25 96 ASN A N 1
ATOM 707 C CA . ASN A 1 96 ? -0.973 -3.830 16.421 1.00 95.25 96 ASN A CA 1
ATOM 708 C C . ASN A 1 96 ? -1.491 -3.375 17.808 1.00 95.25 96 ASN A C 1
ATOM 710 O O . ASN A 1 96 ? -1.302 -2.195 18.137 1.00 95.25 96 ASN A O 1
ATOM 714 N N . PRO A 1 97 ? -2.079 -4.266 18.636 1.00 95.06 97 PRO A N 1
ATOM 715 C CA . PRO A 1 97 ? -2.521 -3.940 20.000 1.00 95.06 97 PRO A CA 1
ATOM 716 C C . PRO A 1 97 ? -1.406 -3.380 20.890 1.00 95.06 97 PRO A C 1
ATOM 718 O O . PRO A 1 97 ? -1.644 -2.561 21.776 1.00 95.06 97 PRO A O 1
ATOM 721 N N . GLU A 1 98 ? -0.166 -3.774 20.607 1.00 95.31 98 GLU A N 1
ATOM 722 C CA . GLU A 1 98 ? 1.037 -3.375 21.334 1.00 95.31 98 GLU A CA 1
ATOM 723 C C . GLU A 1 98 ? 1.866 -2.331 20.567 1.00 95.31 98 GLU A C 1
ATOM 725 O O . GLU A 1 98 ? 3.048 -2.143 20.846 1.00 95.31 98 GLU A O 1
ATOM 730 N N . CYS A 1 99 ? 1.264 -1.632 19.593 1.00 94.50 99 CYS A N 1
ATOM 731 C CA . CYS A 1 99 ? 1.927 -0.576 18.821 1.00 94.50 99 CYS A CA 1
ATOM 732 C C . CYS A 1 99 ? 2.657 0.403 19.746 1.00 94.50 99 CYS A C 1
ATOM 734 O O . CYS A 1 99 ? 2.054 0.880 20.704 1.00 94.50 99 CYS A O 1
ATOM 736 N N . THR A 1 100 ? 3.913 0.749 19.456 1.00 91.81 100 THR A N 1
ATOM 737 C CA . THR A 1 100 ? 4.737 1.668 20.266 1.00 91.81 100 THR A CA 1
ATOM 738 C C . THR A 1 100 ? 4.088 3.041 20.429 1.00 91.81 100 THR A C 1
ATOM 740 O O . THR A 1 100 ? 4.144 3.640 21.510 1.00 91.81 100 THR A O 1
ATOM 743 N N . HIS A 1 101 ? 3.377 3.499 19.399 1.00 93.38 101 HIS A N 1
ATOM 744 C CA . HIS A 1 101 ? 2.706 4.788 19.386 1.00 93.38 101 HIS A CA 1
ATOM 745 C C . HIS A 1 101 ? 1.461 4.810 20.288 1.00 93.38 101 HIS A C 1
ATOM 747 O O . HIS A 1 101 ? 0.418 4.235 19.963 1.00 93.38 101 HIS A O 1
ATOM 753 N N . ALA A 1 102 ? 1.519 5.556 21.396 1.00 94.25 102 ALA A N 1
ATOM 754 C CA . ALA A 1 102 ? 0.434 5.619 22.381 1.00 94.25 102 ALA A CA 1
ATOM 755 C C . ALA A 1 102 ? -0.919 6.039 21.777 1.00 94.25 102 ALA A C 1
ATOM 757 O O . ALA A 1 102 ? -1.927 5.386 22.028 1.00 94.25 102 ALA A O 1
ATOM 758 N N . ILE A 1 103 ? -0.939 7.057 20.904 1.00 95.12 103 ILE A N 1
ATOM 759 C CA . ILE A 1 103 ? -2.182 7.520 20.254 1.00 95.12 103 ILE A CA 1
ATOM 760 C C . ILE A 1 103 ? -2.778 6.435 19.349 1.00 95.12 103 ILE A C 1
ATOM 762 O O . ILE A 1 103 ? -3.992 6.390 19.176 1.00 95.12 103 ILE A O 1
ATOM 766 N N . CYS A 1 104 ? -1.947 5.558 18.770 1.00 95.44 104 CYS A N 1
ATOM 767 C CA . CYS A 1 104 ? -2.465 4.457 17.968 1.00 95.44 104 CYS A CA 1
ATOM 768 C C . CYS A 1 104 ? -3.251 3.501 18.861 1.00 95.44 104 CYS A C 1
ATOM 770 O O . CYS A 1 104 ? -4.401 3.229 18.545 1.00 95.44 104 CYS A O 1
ATOM 772 N N . ARG A 1 105 ? -2.681 3.086 20.000 1.00 95.75 105 ARG A N 1
ATOM 773 C CA . ARG A 1 105 ? -3.364 2.215 20.970 1.00 95.75 105 ARG A CA 1
ATOM 774 C C . ARG A 1 105 ? -4.649 2.836 21.517 1.00 95.75 105 ARG A C 1
ATOM 776 O O . ARG A 1 105 ? -5.636 2.140 21.664 1.00 95.75 105 ARG A O 1
ATOM 783 N N . THR A 1 106 ? -4.662 4.143 21.778 1.00 96.19 106 THR A N 1
ATOM 784 C CA . THR A 1 106 ? -5.862 4.841 22.277 1.00 96.19 106 THR A CA 1
ATOM 785 C C . THR A 1 106 ? -7.003 4.911 21.256 1.00 96.19 106 THR A C 1
ATOM 787 O O . THR A 1 106 ? -8.148 5.088 21.654 1.00 96.19 106 THR A O 1
ATOM 790 N N . ARG A 1 107 ? -6.708 4.839 19.953 1.00 94.75 107 ARG A N 1
ATOM 791 C CA . ARG A 1 107 ? -7.718 4.940 18.886 1.00 94.75 107 ARG A CA 1
ATOM 792 C C . ARG A 1 107 ? -8.244 3.590 18.394 1.00 94.75 107 ARG A C 1
ATOM 794 O O . ARG A 1 107 ? -9.212 3.606 17.642 1.00 94.75 107 ARG A O 1
ATOM 801 N N . GLN A 1 108 ? -7.575 2.491 18.747 1.00 92.69 108 GLN A N 1
ATOM 802 C CA . GLN A 1 108 ? -8.021 1.118 18.471 1.00 92.69 108 GLN A CA 1
ATOM 803 C C . GLN A 1 108 ? -9.269 0.787 19.287 1.00 92.69 108 GLN A C 1
ATOM 805 O O . GLN A 1 108 ? -10.152 0.105 18.726 1.00 92.69 108 GLN A O 1
#

Foldseek 3Di:
DDKDADLQQQKIKDADDDQQFFADCQQDPDPCVVVVPPDPDDPPDGRDHDVVSVVVRVVLHVVLVCCVVVVDDDRARMWMAGNVVRDIDGDGHHYRCVRPDPSSVVSD

Radius of gyration: 15.44 Å; chains: 1; bounding box: 45×22×38 Å

Organism: Lygus hesperus (NCBI:txid30085)

pLDDT: mean 91.39, std 9.34, range [63.66, 98.69]

Secondary structure (DSSP, 8-state):
-EEEE-TTSSEEEEE---BTTB--GGGS--HHHHHTPPP-PPTT-PPP--HHHHHHHHHHHHHHHHHHHHT-S---SEEEEETTTTB--EE-----TT-S-HHHHHH-

InterPro domains:
  IPR000594 THIF-type NAD/FAD binding fold [PF00899] (9-100)
  IPR035985 Ubiquitin-activating enzyme-like [SSF69572] (9-102)